Protein AF-A0A353PS75-F1 (afdb_monomer)

Secondary structure (DSSP, 8-state):
-----TTS-----EEEEE--S--TT--EEEEEEEEE-S--TTHHHHHHHHHHTTEEEEEEEESSS--TTHHHHHHH-TTEEEEEESS---HHHHHHHH--

Radius of gyration: 14.74 Å; Cα contacts (8 Å, |Δi|>4): 168; chains: 1; bounding box: 24×34×49 Å

Nearest PDB structures (foldseek):
  5da8-assembly1_B  TM=5.024E-01  e=3.577E-01  Chlorobaculum tepidum TLS
  5da8-assembly2_a  TM=4.560E-01  e=2.415E-01  Chlorobaculum tepidum TLS
  5da8-assembly2_U  TM=4.887E-01  e=3.540E+00  Chlorobaculum tepidum TLS
  2mu1-assembly1_A  TM=4.709E-01  e=4.912E+00  Streptococcus pneumoniae TIGR4
  7k3z-assembly1_B  TM=4.232E-01  e=4.601E+00  Plasmodium falciparum 3D7

pLDDT: mean 85.32, std 13.51, range [41.12, 96.06]

Structure (mmCIF, N/CA/C/O backbone):
data_AF-A0A353PS75-F1
#
_entry.id   AF-A0A353PS75-F1
#
loop_
_atom_site.group_PDB
_atom_site.id
_atom_site.type_symbol
_atom_site.label_atom_id
_atom_site.label_alt_id
_atom_site.label_comp_id
_atom_site.label_asym_id
_atom_site.label_entity_id
_atom_site.label_seq_id
_atom_site.pdbx_PDB_ins_code
_atom_site.Cartn_x
_atom_site.Cartn_y
_atom_site.Cartn_z
_atom_site.occupancy
_atom_site.B_iso_or_equiv
_atom_site.auth_seq_id
_atom_site.auth_comp_id
_atom_site.auth_asym_id
_atom_site.auth_atom_id
_atom_site.pdbx_PDB_model_num
ATOM 1 N N . MET A 1 1 ? 6.303 18.926 -34.831 1.00 41.12 1 MET A N 1
ATOM 2 C CA . MET A 1 1 ? 6.982 18.300 -33.675 1.00 41.12 1 MET A CA 1
ATOM 3 C C . MET A 1 1 ? 6.342 18.891 -32.424 1.00 41.12 1 MET A C 1
ATOM 5 O O . MET A 1 1 ? 6.395 20.103 -32.278 1.00 41.12 1 MET A O 1
ATOM 9 N N . SER A 1 2 ? 5.613 18.100 -31.630 1.00 48.94 2 SER A N 1
ATOM 10 C CA . SER A 1 2 ? 4.897 18.601 -30.441 1.00 48.94 2 SER A CA 1
ATOM 11 C C . SER A 1 2 ? 5.875 18.781 -29.277 1.00 48.94 2 SER A C 1
ATOM 13 O O . SER A 1 2 ? 6.627 17.859 -28.977 1.00 48.94 2 SER A O 1
ATOM 15 N N . THR A 1 3 ? 5.876 19.950 -28.634 1.00 59.06 3 THR A N 1
ATOM 16 C CA . THR A 1 3 ? 6.781 20.337 -27.532 1.00 59.06 3 THR A CA 1
ATOM 17 C C . THR A 1 3 ? 6.165 20.084 -26.158 1.00 59.06 3 THR A C 1
ATOM 19 O O . THR A 1 3 ? 6.374 20.860 -25.226 1.00 59.06 3 THR A O 1
ATOM 22 N N . THR A 1 4 ? 5.344 19.044 -26.017 1.00 60.59 4 THR A N 1
ATOM 23 C CA . THR A 1 4 ? 4.776 18.708 -24.712 1.00 60.59 4 THR A CA 1
ATOM 24 C C . THR A 1 4 ? 5.913 18.217 -23.812 1.00 60.59 4 THR A C 1
ATOM 26 O O . THR A 1 4 ? 6.577 17.241 -24.169 1.00 60.59 4 THR A O 1
ATOM 29 N N . PRO A 1 5 ? 6.183 18.873 -22.669 1.00 47.19 5 PRO A N 1
ATOM 30 C CA . PRO A 1 5 ? 7.197 18.405 -21.737 1.00 47.19 5 PRO A CA 1
ATOM 31 C C . PRO A 1 5 ? 6.865 16.971 -21.316 1.00 47.19 5 PRO A C 1
ATOM 33 O O . PRO A 1 5 ? 5.729 16.690 -20.944 1.00 47.19 5 PRO A O 1
ATOM 36 N N . ILE A 1 6 ? 7.844 16.068 -21.342 1.00 52.38 6 ILE A N 1
ATOM 37 C CA . ILE A 1 6 ? 7.661 14.645 -20.985 1.00 52.38 6 ILE A CA 1
ATOM 38 C C . ILE A 1 6 ? 7.149 14.490 -19.534 1.0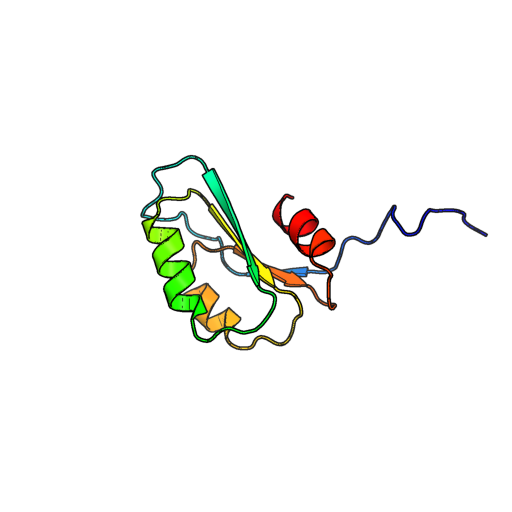0 52.38 6 ILE A C 1
ATOM 40 O O . ILE A 1 6 ? 6.519 13.503 -19.182 1.00 52.38 6 ILE A O 1
ATOM 44 N N . ILE A 1 7 ? 7.352 15.517 -18.702 1.00 50.41 7 ILE A N 1
ATOM 45 C CA . ILE A 1 7 ? 6.810 15.643 -17.339 1.00 50.41 7 ILE A CA 1
ATOM 46 C C . ILE A 1 7 ? 5.288 15.862 -17.275 1.00 50.41 7 ILE A C 1
ATOM 48 O O . ILE A 1 7 ? 4.716 15.774 -16.194 1.00 50.41 7 ILE A O 1
ATOM 52 N N . PHE A 1 8 ? 4.636 16.208 -18.389 1.00 49.56 8 PHE A N 1
ATOM 53 C CA . PHE A 1 8 ? 3.264 16.714 -18.386 1.00 49.56 8 PHE A CA 1
ATOM 54 C C . PHE A 1 8 ? 2.206 15.614 -18.506 1.00 49.56 8 PHE A C 1
ATOM 56 O O . PHE A 1 8 ? 1.071 15.832 -18.094 1.00 49.56 8 PHE A O 1
ATOM 63 N N . ASN A 1 9 ? 2.536 14.435 -19.046 1.00 58.47 9 ASN A N 1
ATOM 64 C CA . ASN A 1 9 ? 1.543 13.371 -19.158 1.00 58.47 9 ASN A CA 1
ATOM 65 C C . ASN A 1 9 ? 2.145 11.973 -19.339 1.00 58.47 9 ASN A C 1
ATOM 67 O O . ASN A 1 9 ? 2.375 11.529 -20.460 1.00 58.47 9 ASN A O 1
ATOM 71 N N . THR A 1 10 ? 2.286 11.254 -18.233 1.00 58.94 10 THR A N 1
ATOM 72 C CA . THR A 1 10 ? 2.234 9.788 -18.224 1.00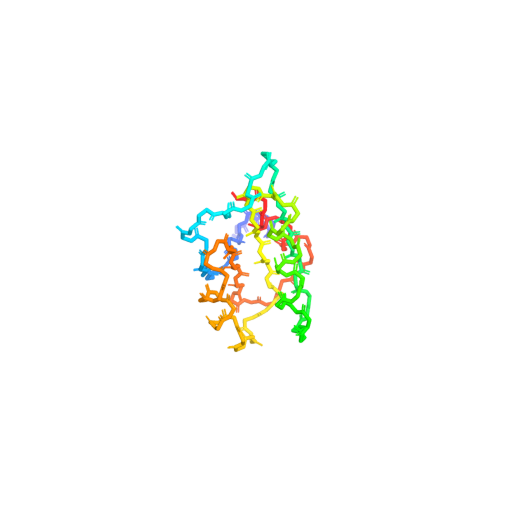 58.94 10 THR A CA 1
ATOM 73 C C . THR A 1 10 ? 1.556 9.383 -16.927 1.00 58.94 10 THR A C 1
ATOM 75 O O . THR A 1 10 ? 2.208 9.233 -15.891 1.00 58.94 10 THR A O 1
ATOM 78 N N . GLU A 1 11 ? 0.225 9.282 -16.943 1.00 75.00 11 GLU A N 1
ATOM 79 C CA . GLU A 1 11 ? -0.465 8.524 -15.905 1.00 75.00 11 GLU A CA 1
ATOM 80 C C . GLU A 1 11 ? 0.103 7.108 -15.917 1.00 75.00 11 GLU A C 1
ATOM 82 O O . GLU A 1 11 ? -0.070 6.358 -16.875 1.00 75.00 11 GLU A O 1
ATOM 87 N N . ILE A 1 12 ? 0.855 6.776 -14.872 1.00 81.00 12 ILE A N 1
ATOM 88 C CA . ILE A 1 12 ? 1.491 5.471 -14.756 1.00 81.00 12 ILE A CA 1
ATOM 89 C C . ILE A 1 12 ? 0.374 4.443 -14.617 1.00 81.00 12 ILE A C 1
ATOM 91 O O . ILE A 1 12 ? -0.368 4.448 -13.625 1.00 81.00 12 ILE A O 1
ATOM 95 N N . ALA A 1 13 ? 0.261 3.571 -15.617 1.00 86.88 13 ALA A N 1
ATOM 96 C CA . ALA A 1 13 ? -0.706 2.490 -15.615 1.00 86.88 13 ALA A CA 1
ATOM 97 C C . ALA A 1 13 ? -0.487 1.616 -14.375 1.00 86.88 13 ALA A C 1
ATOM 99 O O . ALA A 1 13 ? 0.632 1.193 -14.066 1.00 86.88 13 ALA A O 1
ATOM 100 N N . ARG A 1 14 ? -1.566 1.377 -13.630 1.00 89.75 14 ARG A N 1
ATOM 101 C CA . ARG A 1 14 ? -1.509 0.734 -12.318 1.00 89.75 14 ARG A CA 1
ATOM 102 C C . ARG A 1 14 ? -2.749 -0.105 -12.062 1.00 89.75 14 ARG A C 1
ATOM 104 O O . ARG A 1 14 ? -3.849 0.265 -12.464 1.00 89.75 14 ARG A O 1
ATOM 111 N N . THR A 1 15 ? -2.565 -1.186 -11.325 1.00 91.00 15 THR A N 1
ATOM 112 C CA . THR A 1 15 ? -3.641 -2.009 -10.780 1.00 91.00 15 THR A CA 1
ATOM 113 C C . THR A 1 15 ? -3.826 -1.656 -9.311 1.00 91.00 15 THR A C 1
ATOM 115 O O . THR A 1 15 ? -2.845 -1.481 -8.586 1.00 91.00 15 THR A O 1
ATOM 118 N N . ILE A 1 16 ? -5.076 -1.542 -8.867 1.00 91.88 16 ILE A N 1
ATOM 119 C CA . ILE A 1 16 ? -5.413 -1.334 -7.457 1.00 91.88 16 ILE A CA 1
ATOM 120 C C . ILE A 1 16 ? -6.125 -2.584 -6.949 1.00 91.88 16 ILE A C 1
ATOM 122 O O . ILE A 1 16 ? -7.088 -3.032 -7.567 1.00 91.88 16 ILE A O 1
ATOM 126 N N . VAL A 1 17 ? -5.653 -3.133 -5.831 1.00 91.69 17 VAL A N 1
ATOM 127 C CA . VAL A 1 17 ? -6.226 -4.324 -5.189 1.00 91.69 17 VAL A CA 1
ATOM 128 C C . VAL A 1 17 ? -6.440 -4.045 -3.701 1.00 91.69 17 VAL A C 1
ATOM 130 O O . VAL A 1 17 ? -5.626 -3.368 -3.073 1.00 91.69 17 VAL A O 1
ATOM 133 N N . GLY A 1 18 ? -7.527 -4.560 -3.125 1.00 91.38 18 GLY A N 1
ATOM 134 C CA . GLY A 1 18 ? -7.893 -4.307 -1.728 1.00 91.38 18 GLY A CA 1
ATOM 135 C C . GLY A 1 18 ? -8.421 -2.888 -1.485 1.00 91.38 18 GLY A C 1
ATOM 136 O O . GLY A 1 18 ? -8.775 -2.160 -2.413 1.00 91.38 18 GLY A O 1
ATOM 137 N N . GLY A 1 19 ? -8.502 -2.495 -0.215 1.00 90.81 19 GLY A N 1
ATOM 138 C CA . GLY A 1 19 ? -9.096 -1.227 0.215 1.00 90.81 19 GLY A CA 1
ATOM 139 C C . GLY A 1 19 ? -10.623 -1.191 0.099 1.00 90.81 19 GLY A C 1
ATOM 140 O O . GLY A 1 19 ? -11.196 -0.106 0.015 1.00 90.81 19 GLY A O 1
ATOM 141 N N . SER A 1 20 ? -11.274 -2.357 0.057 1.00 90.56 20 SER A N 1
ATOM 142 C CA . SER A 1 20 ? -12.736 -2.493 0.024 1.00 90.56 20 SER A CA 1
ATOM 143 C C . SER A 1 20 ? -13.371 -2.294 1.399 1.00 90.56 20 SER A C 1
ATOM 145 O O . SER A 1 20 ? -14.542 -1.935 1.497 1.00 90.56 20 SER A O 1
ATOM 147 N N . GLU A 1 21 ? -12.601 -2.517 2.463 1.00 93.88 21 GLU A N 1
ATOM 148 C CA . GLU A 1 21 ? -13.062 -2.424 3.844 1.00 93.88 21 GLU A CA 1
ATOM 149 C C . GLU A 1 21 ? -12.420 -1.247 4.582 1.00 93.88 21 GLU A C 1
ATOM 151 O O . GLU A 1 21 ? -11.353 -0.749 4.220 1.00 93.88 21 GLU A O 1
ATOM 156 N N . LYS A 1 22 ? -13.068 -0.798 5.658 1.00 93.62 22 LYS A N 1
ATOM 157 C CA . LYS A 1 22 ? -12.481 0.187 6.574 1.00 93.62 22 LYS A CA 1
ATOM 158 C C . LYS A 1 22 ? -11.552 -0.521 7.557 1.00 93.62 22 LYS A C 1
ATOM 160 O O . LYS A 1 22 ? -11.815 -1.657 7.939 1.00 93.62 22 LYS A O 1
ATOM 165 N N . ASN A 1 23 ? -10.494 0.155 8.008 1.00 94.75 23 ASN A N 1
ATOM 166 C CA . ASN A 1 23 ? -9.657 -0.389 9.077 1.00 94.75 23 ASN A CA 1
ATOM 167 C C . ASN A 1 23 ? -10.489 -0.504 10.376 1.00 94.75 23 ASN A C 1
ATOM 169 O O . ASN A 1 23 ? -10.942 0.528 10.878 1.00 94.75 23 ASN A O 1
ATOM 173 N N . PRO A 1 24 ? -10.672 -1.710 10.948 1.00 93.69 24 PRO A N 1
ATOM 174 C CA . PRO A 1 24 ? -11.469 -1.898 12.164 1.00 93.69 24 PRO A CA 1
ATOM 175 C C . PRO A 1 24 ? -10.869 -1.206 13.397 1.00 93.69 24 PRO A C 1
ATOM 177 O O . PRO A 1 24 ? -11.590 -0.905 14.341 1.00 93.69 24 PRO A O 1
ATOM 180 N N . TYR A 1 25 ? -9.565 -0.921 13.387 1.00 95.00 25 TYR A N 1
ATOM 181 C CA . TYR A 1 25 ? -8.865 -0.231 14.473 1.00 95.00 25 TYR A CA 1
ATOM 182 C C . TYR A 1 25 ? -8.773 1.290 14.266 1.00 95.00 25 TYR A C 1
ATOM 184 O O . TYR A 1 25 ? -8.098 1.974 15.039 1.00 95.00 25 TYR A O 1
ATOM 192 N N . ALA A 1 26 ? -9.394 1.832 13.210 1.00 94.25 26 ALA A N 1
ATOM 193 C CA . ALA A 1 26 ? -9.297 3.246 12.865 1.00 94.25 26 ALA A CA 1
ATOM 194 C C . ALA A 1 26 ? -9.751 4.146 14.027 1.00 94.25 26 ALA A C 1
ATOM 196 O O . ALA A 1 26 ? -10.913 4.145 14.423 1.00 94.25 26 ALA A O 1
ATOM 197 N N . SER A 1 27 ? -8.822 4.951 14.538 1.00 95.69 27 SER A N 1
ATOM 198 C CA . SER A 1 27 ? -9.057 5.936 15.604 1.00 95.69 27 SER A CA 1
ATOM 199 C C . SER A 1 27 ? -8.508 7.320 15.257 1.00 95.69 27 SER A C 1
ATOM 201 O O . SER A 1 27 ? -8.881 8.311 15.879 1.00 95.69 27 SER A O 1
ATOM 203 N N . LYS A 1 28 ? -7.639 7.408 14.243 1.00 93.44 28 LYS A N 1
ATOM 204 C CA . LYS A 1 28 ? -7.002 8.644 13.786 1.00 93.44 28 LYS A CA 1
ATOM 205 C C . LYS A 1 28 ? -7.472 8.960 12.366 1.00 93.44 28 LYS A C 1
ATOM 207 O O . LYS A 1 28 ? -7.384 8.073 11.516 1.00 93.44 28 LYS A O 1
ATOM 212 N N . PRO A 1 29 ? -7.872 10.205 12.056 1.00 94.19 29 PRO A N 1
ATOM 213 C CA . PRO A 1 29 ? -8.237 10.631 10.702 1.00 94.19 29 PRO A CA 1
ATOM 214 C C . PRO A 1 29 ? -6.985 10.879 9.838 1.00 94.19 29 PRO A C 1
ATOM 216 O O . PRO A 1 29 ? -6.828 11.925 9.218 1.00 94.19 29 PRO A O 1
ATOM 219 N N . ILE A 1 30 ? -6.036 9.942 9.863 1.00 94.31 30 ILE A N 1
ATOM 220 C CA . ILE A 1 30 ? -4.746 10.029 9.177 1.00 94.31 30 ILE A CA 1
ATOM 221 C C . ILE A 1 30 ? -4.604 8.796 8.293 1.00 94.31 30 ILE A C 1
ATOM 223 O O . ILE A 1 30 ? -4.902 7.679 8.724 1.00 94.31 30 ILE A O 1
ATOM 227 N N . SER A 1 31 ? -4.125 9.009 7.071 1.00 94.25 31 SER A N 1
ATOM 228 C CA . SER A 1 31 ? -3.762 7.938 6.146 1.00 94.25 31 SER A CA 1
ATOM 229 C C . SER A 1 31 ? -2.256 7.712 6.170 1.00 94.25 31 SER A C 1
ATOM 231 O O . SER A 1 31 ? -1.489 8.659 6.336 1.00 94.25 31 SER A O 1
ATOM 233 N N . VAL A 1 32 ? -1.826 6.468 5.984 1.00 95.56 32 VAL A N 1
ATOM 234 C CA . VAL A 1 32 ? -0.406 6.118 5.882 1.00 95.56 32 VAL A CA 1
ATOM 235 C C . VAL A 1 32 ? -0.092 5.579 4.493 1.00 95.56 32 VAL A C 1
ATOM 237 O O . VAL A 1 32 ? -0.826 4.752 3.950 1.00 95.56 32 VAL A O 1
ATOM 240 N N . LEU A 1 33 ? 1.021 6.052 3.937 1.00 95.69 33 LEU A N 1
ATOM 241 C CA . LEU A 1 33 ? 1.556 5.607 2.659 1.00 95.69 33 LEU A CA 1
ATOM 242 C C . LEU A 1 33 ? 2.808 4.754 2.892 1.00 95.69 33 LEU A C 1
ATOM 244 O O . LEU A 1 33 ? 3.840 5.249 3.343 1.00 95.69 33 LEU A O 1
ATOM 248 N N . LEU A 1 34 ? 2.719 3.466 2.572 1.00 93.81 34 LEU A N 1
ATOM 249 C CA . LEU A 1 34 ? 3.808 2.503 2.654 1.00 93.81 34 LEU A CA 1
ATOM 250 C C . LEU A 1 34 ? 4.465 2.338 1.279 1.00 93.81 34 LEU A C 1
ATOM 252 O O . LEU A 1 34 ? 3.862 1.812 0.346 1.00 93.81 34 LEU A O 1
ATOM 256 N N . LEU A 1 35 ? 5.729 2.744 1.160 1.00 92.62 35 LEU A N 1
ATOM 257 C CA . LEU A 1 35 ? 6.503 2.607 -0.076 1.00 92.62 35 LEU A CA 1
ATOM 258 C C . LEU A 1 35 ? 7.281 1.287 -0.077 1.00 92.62 35 LEU A C 1
ATOM 260 O O . LEU A 1 35 ? 8.324 1.150 0.568 1.00 92.62 35 LEU A O 1
ATOM 264 N N . SER A 1 36 ? 6.784 0.311 -0.828 1.00 88.69 36 SER A N 1
ATOM 265 C CA . SER A 1 36 ? 7.361 -1.028 -0.908 1.00 88.69 36 SER A CA 1
ATOM 266 C C . SER A 1 36 ? 8.387 -1.119 -2.033 1.00 88.69 36 SER A C 1
ATOM 268 O O . SER A 1 36 ? 8.059 -1.372 -3.191 1.00 88.69 36 SER A O 1
ATOM 270 N N . ARG A 1 37 ? 9.658 -0.897 -1.678 1.00 78.75 37 ARG A N 1
ATOM 271 C CA . ARG A 1 37 ? 10.796 -0.910 -2.617 1.00 78.75 37 ARG A CA 1
ATOM 272 C C . ARG A 1 37 ? 11.233 -2.317 -3.044 1.00 78.75 37 ARG A C 1
ATOM 274 O O . ARG A 1 37 ? 11.805 -2.465 -4.120 1.00 78.75 37 ARG A O 1
ATOM 281 N N . SER A 1 38 ? 10.974 -3.326 -2.216 1.00 70.44 38 SER A N 1
ATOM 282 C CA . SER A 1 38 ? 11.284 -4.737 -2.467 1.00 70.44 38 SER A CA 1
ATOM 283 C C . SER A 1 38 ? 10.236 -5.648 -1.818 1.00 70.44 38 SER A C 1
ATOM 285 O O . SER A 1 38 ? 9.540 -5.245 -0.880 1.00 70.44 38 SER A O 1
ATOM 287 N N . GLY A 1 39 ? 10.118 -6.882 -2.317 1.00 66.06 39 GLY A N 1
ATOM 288 C CA . GLY A 1 39 ? 9.330 -7.924 -1.661 1.00 66.06 39 GLY A CA 1
ATOM 289 C C . GLY A 1 39 ? 9.959 -8.266 -0.311 1.00 66.06 39 GLY A C 1
ATOM 290 O O . GLY A 1 39 ? 11.076 -8.771 -0.260 1.00 66.06 39 GLY A O 1
ATOM 291 N N . SER A 1 40 ? 9.265 -7.952 0.781 1.00 68.88 40 SER A N 1
ATOM 292 C CA . SER A 1 40 ? 9.708 -8.275 2.138 1.00 68.88 40 SER A CA 1
ATOM 293 C C . SER A 1 40 ? 8.817 -9.360 2.722 1.00 68.88 40 SER A C 1
ATOM 295 O O . SER A 1 40 ? 7.597 -9.192 2.776 1.00 68.88 40 SER A O 1
ATOM 297 N N . HIS A 1 41 ? 9.421 -10.434 3.234 1.00 73.81 41 HIS A N 1
ATOM 298 C CA . HIS A 1 41 ? 8.711 -11.453 4.016 1.00 73.81 41 HIS A CA 1
ATOM 299 C C . HIS A 1 41 ? 8.038 -10.869 5.266 1.00 73.81 41 HIS A C 1
ATOM 301 O O . HIS A 1 41 ? 7.094 -11.460 5.783 1.00 73.81 41 HIS A O 1
ATOM 307 N N . PHE A 1 42 ? 8.476 -9.689 5.722 1.00 82.12 42 PHE A N 1
ATOM 308 C CA . PHE A 1 42 ? 7.941 -9.039 6.917 1.00 82.12 42 PHE A CA 1
ATOM 309 C C . PHE A 1 42 ? 6.707 -8.164 6.666 1.00 82.12 42 PHE A C 1
ATOM 311 O O . PHE A 1 42 ? 6.157 -7.542 7.578 1.00 82.12 42 PHE A O 1
ATOM 318 N N . LYS A 1 43 ? 6.250 -8.098 5.413 1.00 88.31 43 LYS A N 1
ATOM 319 C CA . LYS A 1 43 ? 5.121 -7.260 5.008 1.00 88.31 43 LYS A CA 1
ATOM 320 C C . LYS A 1 43 ? 3.827 -7.550 5.785 1.00 88.31 43 LYS A C 1
ATOM 322 O O . LYS A 1 43 ? 3.208 -6.579 6.214 1.00 88.31 43 LYS A O 1
ATOM 327 N N . PRO A 1 44 ? 3.444 -8.812 6.073 1.00 91.31 44 PRO A N 1
ATOM 328 C C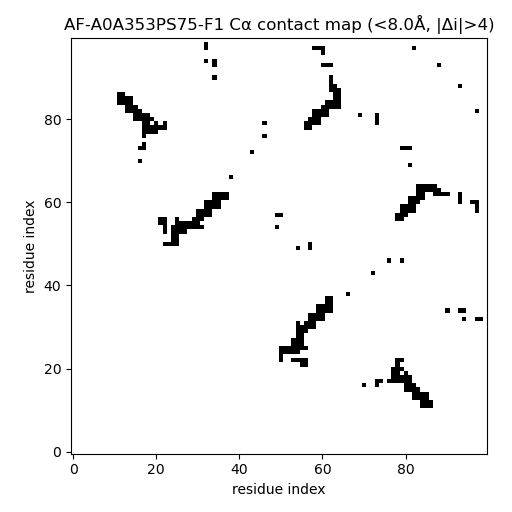A . PRO A 1 44 ? 2.285 -9.082 6.921 1.00 91.31 44 PRO A CA 1
ATOM 329 C C . PRO A 1 44 ? 2.390 -8.465 8.321 1.00 91.31 44 PRO A C 1
ATOM 331 O O . PRO A 1 44 ? 1.407 -7.912 8.804 1.00 91.31 44 PRO A O 1
ATOM 334 N N . GLN A 1 45 ? 3.560 -8.530 8.976 1.00 92.50 45 GLN A N 1
ATOM 335 C CA . GLN A 1 45 ? 3.708 -7.965 10.324 1.00 92.50 45 GLN A CA 1
ATOM 336 C C . GLN A 1 45 ? 3.680 -6.434 10.302 1.00 92.50 45 GLN A C 1
ATOM 338 O O . GLN A 1 45 ? 3.088 -5.824 11.188 1.00 92.50 45 GLN A O 1
ATOM 343 N N . ILE A 1 46 ? 4.268 -5.808 9.275 1.00 92.75 46 ILE A N 1
ATOM 344 C CA . ILE A 1 46 ? 4.209 -4.349 9.100 1.00 92.75 46 ILE A CA 1
ATOM 345 C C . ILE A 1 46 ? 2.758 -3.895 8.905 1.00 92.75 46 ILE A C 1
ATOM 347 O O . ILE A 1 46 ? 2.327 -2.943 9.550 1.00 92.75 46 ILE A O 1
ATOM 351 N N . LEU A 1 47 ? 1.992 -4.573 8.046 1.00 94.19 47 LEU A N 1
ATOM 352 C CA . LEU A 1 47 ? 0.592 -4.221 7.800 1.00 94.19 47 LEU A CA 1
ATOM 353 C C . LEU A 1 47 ? -0.276 -4.406 9.048 1.00 94.19 47 LEU A C 1
ATOM 355 O O . LEU A 1 47 ? -1.075 -3.527 9.360 1.00 94.19 47 LEU A O 1
ATOM 359 N N . ASP A 1 48 ? -0.079 -5.490 9.799 1.00 95.00 48 ASP A N 1
ATOM 360 C CA . ASP A 1 48 ? -0.767 -5.715 11.075 1.00 95.00 48 ASP A CA 1
ATOM 361 C C . ASP A 1 48 ? -0.462 -4.606 12.098 1.00 95.00 48 ASP A C 1
ATOM 363 O O . ASP A 1 48 ? -1.376 -4.047 12.710 1.00 95.00 48 ASP A O 1
ATOM 367 N N . ALA A 1 49 ? 0.809 -4.208 12.220 1.00 95.25 49 ALA A N 1
ATOM 368 C CA . ALA A 1 49 ? 1.218 -3.106 13.086 1.00 95.25 49 ALA A CA 1
ATOM 369 C C . ALA A 1 49 ? 0.616 -1.759 12.647 1.00 95.25 49 ALA A C 1
ATOM 371 O O . ALA A 1 49 ? 0.148 -0.985 13.486 1.00 95.25 49 ALA A O 1
ATOM 372 N N . LEU A 1 50 ? 0.581 -1.474 11.340 1.00 95.12 50 LEU A N 1
ATOM 373 C CA . LEU A 1 50 ? -0.033 -0.257 10.801 1.00 95.12 50 LEU A CA 1
ATOM 374 C C . LEU A 1 50 ? -1.547 -0.231 11.036 1.00 95.12 50 LEU A C 1
ATOM 376 O O . LEU A 1 50 ? -2.071 0.803 11.448 1.00 95.12 50 LEU A O 1
ATOM 380 N N . MET A 1 51 ? -2.246 -1.355 10.851 1.00 94.50 51 MET A N 1
ATOM 381 C CA . MET A 1 51 ? -3.674 -1.451 11.170 1.00 94.50 51 MET A CA 1
ATOM 382 C C . MET A 1 51 ? -3.927 -1.120 12.637 1.00 94.50 51 MET A C 1
ATOM 384 O O . MET A 1 51 ? -4.681 -0.192 12.931 1.00 94.50 51 MET A O 1
ATOM 388 N N . LYS A 1 52 ? -3.231 -1.808 13.549 1.00 95.56 52 LYS A N 1
ATOM 389 C CA . LYS A 1 52 ? -3.364 -1.626 15.004 1.00 95.56 52 LYS A CA 1
ATOM 390 C C . LYS A 1 52 ? -2.944 -0.237 15.489 1.00 95.56 52 LYS A C 1
ATOM 392 O O . LYS A 1 52 ? -3.413 0.210 16.530 1.00 95.56 52 LYS A O 1
ATOM 397 N N . SER A 1 53 ? -2.117 0.480 14.726 1.00 95.69 53 SER A N 1
ATOM 398 C CA . SER A 1 53 ? -1.735 1.872 15.019 1.00 95.69 53 SER A CA 1
ATOM 399 C C . SER A 1 53 ? -2.886 2.875 14.844 1.00 95.69 53 SER A C 1
ATOM 401 O O . SER A 1 53 ? -2.767 4.034 15.268 1.00 95.69 53 SER A O 1
ATOM 403 N N . GLY A 1 54 ? -3.993 2.438 14.235 1.00 95.06 54 GLY A N 1
ATOM 404 C CA . GLY A 1 54 ? -5.262 3.155 14.190 1.00 95.06 54 GLY A CA 1
ATOM 405 C C . GLY A 1 54 ? -5.408 4.172 13.063 1.00 95.06 54 GLY A C 1
ATOM 406 O O . GLY A 1 54 ? -6.231 5.080 13.175 1.00 95.06 54 GLY A O 1
ATOM 407 N N . PHE A 1 55 ? -4.630 4.041 11.986 1.00 95.94 55 PHE A N 1
ATOM 408 C CA . PHE A 1 55 ? -4.781 4.869 10.785 1.00 95.94 55 PHE A CA 1
ATOM 409 C C . PHE A 1 55 ? -6.114 4.590 10.079 1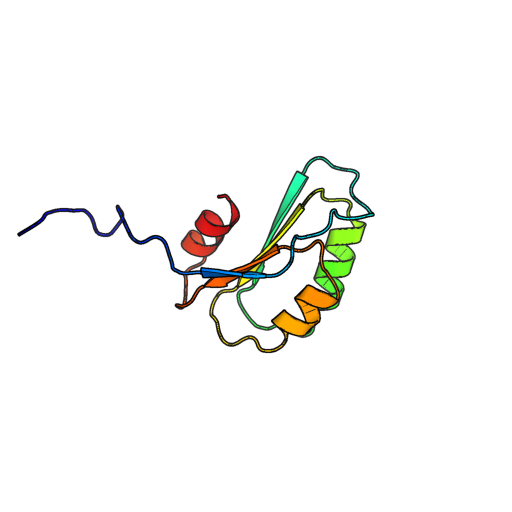.00 95.94 55 PHE A C 1
ATOM 411 O O . PHE A 1 55 ? -6.551 3.443 9.998 1.00 95.94 55 PHE A O 1
ATOM 418 N N . GLN A 1 56 ? -6.747 5.631 9.539 1.00 94.81 56 GLN A N 1
ATOM 419 C CA . GLN A 1 56 ? -8.024 5.515 8.833 1.00 94.81 56 GLN A CA 1
ATOM 420 C C . GLN A 1 56 ? -7.887 4.754 7.512 1.00 94.81 56 GLN A C 1
ATOM 422 O O . GLN A 1 56 ? -8.775 3.986 7.147 1.00 94.81 56 GLN A O 1
ATOM 427 N N . SER A 1 57 ? -6.781 4.974 6.804 1.00 93.81 57 SER A N 1
ATOM 428 C CA . SER A 1 57 ? -6.488 4.349 5.517 1.00 93.81 57 SER A CA 1
ATOM 429 C C . SER A 1 57 ? -5.016 3.972 5.442 1.00 93.81 57 SER A C 1
ATOM 431 O O . SER A 1 57 ? -4.146 4.681 5.955 1.00 93.81 57 SER A O 1
ATOM 433 N N . ILE A 1 58 ? -4.740 2.843 4.801 1.00 96.06 58 ILE A N 1
ATOM 434 C CA . ILE A 1 58 ? -3.396 2.321 4.587 1.00 96.06 58 ILE A CA 1
ATOM 435 C C . ILE A 1 58 ? -3.259 2.068 3.092 1.00 96.06 58 ILE A C 1
ATOM 437 O O . ILE A 1 58 ? -4.000 1.268 2.520 1.00 96.06 58 ILE A O 1
ATOM 441 N N . VAL A 1 59 ? -2.307 2.748 2.462 1.00 95.81 59 VAL A N 1
ATOM 442 C CA . VAL A 1 59 ? -2.003 2.601 1.039 1.00 95.81 59 VAL A CA 1
ATOM 443 C C . VAL A 1 59 ? -0.598 2.028 0.908 1.00 95.81 59 VAL A C 1
ATOM 445 O O . VAL A 1 59 ? 0.354 2.620 1.403 1.00 95.81 59 VAL A O 1
ATOM 448 N N . SER A 1 60 ? -0.451 0.881 0.251 1.00 94.19 60 SER A N 1
ATOM 449 C CA . SER A 1 60 ? 0.848 0.292 -0.091 1.00 94.19 60 SER A CA 1
ATOM 450 C C . SER A 1 60 ? 1.117 0.503 -1.572 1.00 94.19 60 SER A C 1
ATOM 452 O O . SER A 1 60 ? 0.345 0.033 -2.401 1.00 94.19 60 SER A O 1
ATOM 454 N N . VAL A 1 61 ? 2.211 1.178 -1.915 1.00 93.50 61 VAL A N 1
ATOM 455 C CA . VAL A 1 61 ? 2.645 1.353 -3.307 1.00 93.50 61 VAL A CA 1
ATOM 456 C C . VAL A 1 61 ? 3.835 0.448 -3.568 1.00 93.50 61 VAL A C 1
ATOM 458 O O . VAL A 1 61 ? 4.849 0.532 -2.873 1.00 93.50 61 VAL A O 1
ATOM 461 N N . GLU A 1 62 ? 3.713 -0.417 -4.566 1.00 90.94 62 GLU A N 1
ATOM 462 C CA . GLU A 1 62 ? 4.782 -1.315 -4.994 1.00 90.94 62 GLU A CA 1
ATOM 463 C C . GLU A 1 62 ? 5.695 -0.640 -6.014 1.00 90.94 62 GLU A C 1
ATOM 465 O O . GLU A 1 62 ? 5.270 0.229 -6.772 1.00 90.94 62 GLU A O 1
ATOM 470 N N . LYS A 1 63 ? 6.962 -1.055 -6.049 1.00 86.81 63 LYS A N 1
ATOM 471 C CA . LYS A 1 63 ? 7.936 -0.538 -7.015 1.00 86.81 63 LYS A CA 1
ATOM 472 C C . LYS A 1 63 ? 7.774 -1.136 -8.422 1.00 86.81 63 LYS A C 1
ATOM 474 O O . LYS A 1 63 ? 8.071 -0.454 -9.396 1.00 86.81 63 LYS A O 1
ATOM 479 N N . PHE A 1 64 ? 7.349 -2.396 -8.533 1.00 80.94 64 PHE A N 1
ATOM 480 C CA . PHE A 1 64 ? 7.152 -3.107 -9.806 1.00 80.94 64 PHE A CA 1
ATOM 481 C C . PHE A 1 64 ? 6.183 -4.294 -9.643 1.00 80.94 64 PHE A C 1
ATOM 483 O O . PHE A 1 64 ? 5.908 -4.741 -8.530 1.00 80.94 64 PHE A O 1
ATOM 490 N N . SER A 1 65 ? 5.688 -4.823 -10.765 1.00 66.38 65 SER A N 1
ATOM 491 C CA . SER A 1 65 ? 4.558 -5.766 -10.851 1.00 66.38 65 SER A CA 1
ATOM 492 C C . SER A 1 65 ? 4.817 -7.212 -10.393 1.00 66.38 65 SER A C 1
ATOM 494 O O . SER A 1 65 ? 3.870 -7.950 -10.130 1.00 66.38 65 SER A O 1
ATOM 496 N N . LYS A 1 66 ? 6.075 -7.655 -10.274 1.00 65.88 66 LYS A N 1
ATOM 497 C CA . LYS A 1 66 ? 6.421 -9.059 -9.962 1.00 65.88 66 LYS A CA 1
ATOM 498 C C . LYS A 1 66 ? 6.406 -9.361 -8.459 1.00 65.88 66 LYS A C 1
ATOM 500 O O . LYS A 1 66 ? 7.440 -9.697 -7.885 1.00 65.88 66 LYS A O 1
ATOM 505 N N . ASN A 1 67 ? 5.243 -9.271 -7.818 1.00 66.75 67 ASN A N 1
ATOM 506 C CA . ASN A 1 67 ? 5.090 -9.666 -6.417 1.00 66.75 67 ASN A CA 1
ATOM 507 C C . ASN A 1 67 ? 3.852 -10.559 -6.219 1.00 66.75 67 ASN A C 1
ATOM 509 O O . ASN A 1 67 ? 2.763 -10.087 -5.905 1.00 66.75 67 ASN A O 1
ATOM 513 N N . TYR A 1 68 ? 4.047 -11.869 -6.398 1.00 62.97 68 TYR A N 1
ATOM 514 C CA . TYR A 1 68 ? 2.996 -12.898 -6.338 1.00 62.97 68 TYR A CA 1
ATOM 515 C C . TYR A 1 68 ? 2.298 -13.015 -4.972 1.00 62.97 68 TYR A C 1
ATOM 517 O O . TYR A 1 68 ? 1.212 -13.575 -4.888 1.00 62.97 68 TYR A O 1
ATOM 525 N N . ALA A 1 69 ? 2.885 -12.471 -3.901 1.00 76.12 69 ALA A N 1
ATOM 526 C CA . ALA A 1 69 ? 2.289 -12.509 -2.565 1.00 76.12 69 ALA A CA 1
ATOM 527 C C . ALA A 1 69 ? 1.158 -11.479 -2.365 1.00 76.12 69 ALA A C 1
ATOM 529 O O . ALA A 1 69 ? 0.470 -11.512 -1.346 1.00 76.12 69 ALA A O 1
ATOM 530 N N . LEU A 1 70 ? 0.964 -10.537 -3.297 1.00 82.31 70 LEU A N 1
ATOM 531 C CA . LEU A 1 70 ? -0.004 -9.448 -3.127 1.00 82.31 70 LEU A CA 1
ATOM 532 C C . LEU A 1 70 ? -1.455 -9.916 -3.130 1.00 82.31 70 LEU A C 1
ATOM 534 O O . LEU A 1 70 ? -2.257 -9.357 -2.386 1.00 82.31 70 LEU A O 1
ATOM 538 N N . ASP A 1 71 ? -1.789 -10.953 -3.893 1.00 83.31 71 ASP A N 1
ATOM 539 C CA . ASP A 1 71 ? -3.151 -11.489 -3.903 1.00 83.31 71 ASP A CA 1
ATOM 540 C C . ASP A 1 71 ? -3.525 -12.059 -2.530 1.00 83.31 71 ASP A C 1
ATOM 542 O O . ASP A 1 71 ? -4.587 -11.741 -1.992 1.00 83.31 71 ASP A O 1
ATOM 546 N N . GLU A 1 72 ? -2.626 -12.823 -1.905 1.00 88.69 72 GLU A N 1
ATOM 547 C CA . GLU A 1 72 ? -2.824 -13.344 -0.549 1.00 88.69 72 GLU A CA 1
ATOM 548 C C . GLU A 1 72 ? -2.894 -12.210 0.485 1.00 88.69 72 GLU A C 1
ATOM 550 O O . GLU A 1 72 ? -3.794 -12.181 1.328 1.00 88.69 72 GLU A O 1
ATOM 555 N N . LEU A 1 73 ? -1.986 -11.232 0.390 1.00 90.00 73 LEU A N 1
ATOM 556 C CA . LEU A 1 73 ? -1.971 -10.070 1.279 1.00 90.00 73 LEU A CA 1
ATOM 557 C C . LEU A 1 73 ? -3.246 -9.234 1.158 1.00 90.00 73 LEU A C 1
ATOM 559 O O . LEU A 1 73 ? -3.776 -8.803 2.177 1.00 90.00 73 LEU A O 1
ATOM 563 N N . SER A 1 74 ? -3.763 -9.027 -0.052 1.00 90.81 74 SER A N 1
ATOM 564 C CA . SER A 1 74 ? -4.980 -8.243 -0.273 1.00 90.81 74 SER A CA 1
ATOM 565 C C . SER A 1 74 ? -6.222 -8.910 0.312 1.00 90.81 74 SER A C 1
ATOM 567 O O . SER A 1 74 ? -7.093 -8.224 0.839 1.00 90.81 74 SER A O 1
ATOM 569 N N . ARG A 1 75 ? -6.273 -10.249 0.303 1.00 91.62 75 ARG A N 1
ATOM 570 C CA . ARG A 1 75 ? -7.334 -11.024 0.961 1.00 91.62 75 ARG A CA 1
ATOM 571 C C . ARG A 1 75 ? -7.210 -10.994 2.479 1.00 91.62 75 ARG A C 1
ATOM 573 O O . ARG A 1 75 ? -8.217 -10.912 3.170 1.00 91.62 75 ARG A O 1
ATOM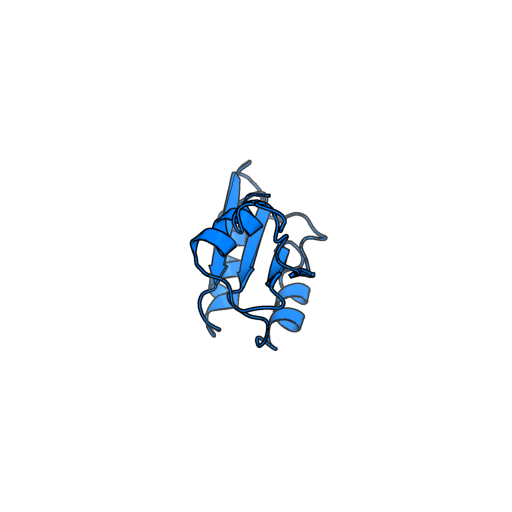 580 N N . ARG A 1 76 ? -5.983 -11.070 3.004 1.00 93.25 76 ARG A N 1
ATOM 581 C CA . ARG A 1 76 ? -5.720 -11.047 4.451 1.00 93.25 76 ARG A CA 1
ATOM 582 C C . ARG A 1 76 ? -5.905 -9.656 5.064 1.00 93.25 76 ARG A C 1
ATOM 584 O O . ARG A 1 76 ? -6.278 -9.550 6.228 1.00 93.25 76 ARG A O 1
ATOM 591 N N . PHE A 1 77 ? -5.630 -8.609 4.294 1.00 94.31 77 PHE A N 1
ATOM 592 C CA . PHE A 1 77 ? -5.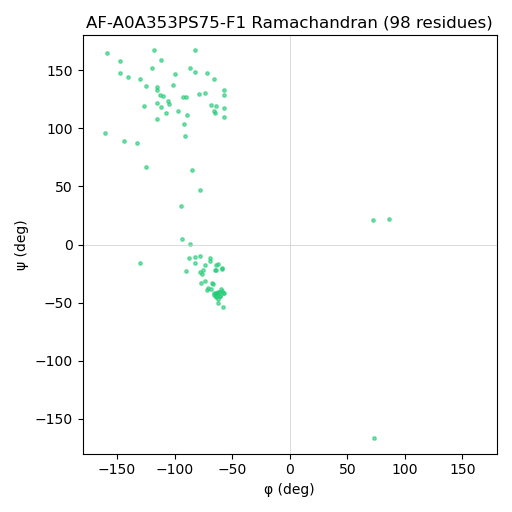700 -7.212 4.712 1.00 94.31 77 PHE A CA 1
ATOM 593 C C . PHE A 1 77 ? -6.618 -6.414 3.767 1.00 94.31 77 PHE A C 1
ATOM 595 O O . PHE A 1 77 ? -6.142 -5.522 3.061 1.00 94.31 77 PHE A O 1
ATOM 602 N N . PRO A 1 78 ? -7.935 -6.698 3.744 1.00 93.31 78 PRO A N 1
ATOM 603 C CA . PRO A 1 78 ? -8.877 -6.098 2.790 1.00 93.31 78 PRO A CA 1
ATOM 604 C C . PRO A 1 78 ? -9.041 -4.580 2.951 1.00 93.31 78 PRO A C 1
ATOM 606 O O . PRO A 1 78 ? -9.487 -3.904 2.025 1.00 93.31 78 PRO A O 1
ATOM 609 N N . CYS A 1 79 ? -8.651 -4.014 4.095 1.00 94.44 79 CYS A N 1
ATOM 610 C CA . CYS A 1 79 ? -8.643 -2.570 4.334 1.00 94.44 79 CYS A CA 1
ATOM 611 C C . CYS A 1 79 ? -7.403 -1.845 3.780 1.00 94.44 79 CYS A C 1
ATOM 613 O O . CYS A 1 79 ? -7.378 -0.615 3.729 1.00 94.44 79 CYS A O 1
ATOM 615 N N . VAL A 1 80 ? -6.374 -2.584 3.354 1.00 95.44 80 VAL A N 1
ATOM 616 C CA . VAL A 1 80 ? -5.156 -2.020 2.766 1.00 95.44 80 VAL A CA 1
ATOM 617 C C . VAL A 1 80 ? -5.340 -1.907 1.258 1.00 95.44 80 VAL A C 1
ATOM 619 O O . VAL A 1 80 ? -5.656 -2.885 0.583 1.00 95.44 80 VAL A O 1
ATOM 622 N N . ARG A 1 81 ? -5.106 -0.711 0.715 1.00 95.25 81 ARG A N 1
ATOM 623 C CA . ARG A 1 81 ? -5.117 -0.460 -0.728 1.00 95.25 81 ARG A CA 1
ATOM 624 C C . ARG A 1 81 ? -3.723 -0.692 -1.297 1.00 95.25 81 ARG A C 1
ATOM 626 O O . ARG A 1 81 ? -2.813 0.090 -1.036 1.00 95.25 81 ARG A O 1
ATOM 633 N N . PHE A 1 82 ? -3.558 -1.732 -2.100 1.00 93.38 82 PHE A N 1
ATOM 634 C CA . PHE A 1 82 ? -2.314 -2.023 -2.805 1.00 93.3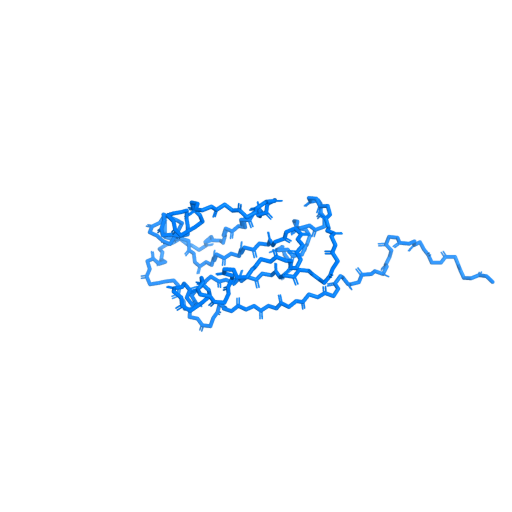8 82 PHE A CA 1
ATOM 635 C C . PHE A 1 82 ? -2.348 -1.393 -4.193 1.00 93.38 82 PHE A C 1
ATOM 637 O O . PHE A 1 82 ? -3.284 -1.625 -4.953 1.00 93.38 82 PHE A O 1
ATOM 644 N N . ILE A 1 83 ? -1.329 -0.605 -4.527 1.00 93.12 83 ILE A N 1
ATOM 645 C CA . ILE A 1 83 ? -1.148 0.004 -5.841 1.00 93.12 83 ILE A CA 1
ATOM 646 C C . ILE A 1 83 ? 0.066 -0.634 -6.506 1.00 93.12 83 ILE A C 1
ATOM 648 O O . ILE A 1 83 ? 1.189 -0.528 -6.012 1.00 93.12 83 ILE A O 1
ATOM 652 N N . ILE A 1 84 ? -0.177 -1.285 -7.638 1.00 91.56 84 ILE A N 1
ATOM 653 C CA . ILE A 1 84 ? 0.800 -2.082 -8.371 1.00 91.56 84 ILE A CA 1
ATOM 654 C C . ILE A 1 84 ? 1.026 -1.407 -9.726 1.00 91.56 84 ILE A C 1
ATOM 656 O O . ILE A 1 84 ? 0.127 -1.446 -10.569 1.00 91.56 84 ILE A O 1
ATOM 660 N N . PRO A 1 85 ? 2.177 -0.765 -9.961 1.00 90.75 85 PRO A N 1
ATOM 661 C CA . PRO A 1 85 ? 2.475 -0.178 -11.260 1.00 90.75 85 PRO A CA 1
ATOM 662 C C . PRO A 1 85 ? 2.756 -1.281 -12.290 1.00 90.75 85 PRO A C 1
ATOM 664 O O . PRO A 1 85 ? 3.287 -2.344 -11.956 1.00 90.75 85 PRO A O 1
ATOM 667 N N . GLN A 1 86 ? 2.393 -1.036 -13.550 1.00 88.00 86 GLN A N 1
ATOM 668 C CA . GLN A 1 86 ? 2.681 -1.958 -14.655 1.00 88.00 86 GLN A CA 1
ATOM 669 C C . GLN A 1 86 ? 4.153 -1.907 -15.097 1.00 88.00 86 GLN A C 1
ATOM 671 O O . GLN A 1 86 ? 4.667 -2.883 -15.641 1.00 88.00 86 GLN A O 1
ATOM 676 N N . GLU A 1 87 ? 4.839 -0.804 -14.801 1.00 86.44 87 GLU A N 1
ATOM 677 C CA . GLU A 1 87 ? 6.263 -0.571 -15.049 1.00 86.44 87 GLU A CA 1
ATOM 678 C C . GLU A 1 87 ? 7.034 -0.351 -13.736 1.00 86.44 87 GLU A C 1
ATOM 680 O O . GLU A 1 87 ? 6.439 -0.182 -12.670 1.00 86.44 87 GLU A O 1
ATOM 685 N N . GLU A 1 88 ? 8.368 -0.384 -13.789 1.00 87.94 88 GLU A N 1
ATOM 686 C CA . GLU A 1 88 ? 9.186 -0.015 -12.631 1.00 87.94 88 GLU A CA 1
ATOM 687 C C . GLU A 1 88 ? 9.158 1.503 -12.431 1.00 87.94 88 GLU A C 1
ATOM 689 O O . GLU A 1 88 ? 9.418 2.266 -13.359 1.00 87.94 88 GLU A O 1
ATOM 694 N N . ILE A 1 89 ? 8.878 1.936 -11.202 1.00 88.81 89 ILE A N 1
ATOM 695 C CA . ILE A 1 89 ? 8.759 3.355 -10.860 1.00 88.81 89 ILE A CA 1
ATOM 696 C C . ILE A 1 89 ? 9.777 3.788 -9.807 1.00 88.81 89 ILE A C 1
ATOM 698 O O . ILE A 1 89 ? 10.212 3.014 -8.949 1.00 88.81 89 ILE A O 1
ATOM 702 N N . ASN A 1 90 ? 10.152 5.064 -9.854 1.00 90.31 90 ASN A N 1
ATOM 703 C CA . ASN A 1 90 ? 11.020 5.679 -8.857 1.00 90.31 90 ASN A CA 1
ATOM 704 C C . ASN A 1 90 ? 10.240 6.121 -7.603 1.00 90.31 90 ASN A C 1
ATOM 706 O O . ASN A 1 90 ? 9.014 6.206 -7.597 1.00 90.31 90 ASN A O 1
ATOM 710 N N . ILE A 1 91 ? 10.960 6.451 -6.527 1.00 90.81 91 ILE A N 1
ATOM 711 C CA . ILE A 1 91 ? 10.363 6.823 -5.230 1.00 90.81 91 ILE A CA 1
ATOM 712 C C . ILE A 1 91 ? 9.430 8.040 -5.349 1.00 90.81 91 ILE A C 1
ATOM 714 O O . ILE A 1 91 ? 8.363 8.048 -4.739 1.00 90.81 91 ILE A O 1
ATOM 718 N N . GLY A 1 92 ? 9.796 9.048 -6.148 1.00 91.00 92 GLY A N 1
ATOM 719 C CA . GLY A 1 92 ? 8.960 10.231 -6.363 1.00 91.00 92 GLY A CA 1
ATOM 720 C C . GLY A 1 92 ? 7.640 9.882 -7.051 1.00 91.00 92 GLY A C 1
ATOM 721 O O . GLY A 1 92 ? 6.578 10.321 -6.619 1.00 91.00 92 GLY A O 1
ATOM 722 N N . GLN A 1 93 ? 7.686 9.012 -8.061 1.00 90.94 93 GLN A N 1
ATOM 723 C CA . GLN A 1 93 ? 6.491 8.478 -8.713 1.00 90.94 93 GLN A CA 1
ATOM 724 C C . GLN A 1 93 ? 5.630 7.664 -7.739 1.00 90.94 93 GLN A C 1
ATOM 726 O O . GLN A 1 93 ? 4.413 7.830 -7.741 1.00 90.94 93 GLN A O 1
ATOM 731 N N . MET A 1 94 ? 6.235 6.848 -6.866 1.00 92.12 94 MET A N 1
ATOM 732 C CA . MET A 1 94 ? 5.490 6.094 -5.848 1.00 92.12 94 MET A CA 1
ATOM 733 C C . MET A 1 94 ? 4.728 7.022 -4.889 1.00 92.12 94 MET A C 1
ATOM 735 O O . MET A 1 94 ? 3.557 6.781 -4.600 1.00 92.12 94 MET A O 1
ATOM 739 N N . ILE A 1 95 ? 5.375 8.098 -4.424 1.00 92.75 95 ILE A N 1
ATOM 740 C CA . ILE A 1 95 ? 4.751 9.110 -3.559 1.00 92.75 95 ILE A CA 1
ATOM 741 C C . ILE A 1 95 ? 3.598 9.794 -4.295 1.00 92.75 95 ILE A C 1
ATOM 743 O O . ILE A 1 95 ? 2.481 9.829 -3.786 1.00 92.75 95 ILE A O 1
ATOM 747 N N . ASN A 1 96 ? 3.844 10.274 -5.516 1.00 91.88 96 ASN A N 1
ATOM 748 C CA . ASN A 1 96 ? 2.836 10.967 -6.319 1.00 91.88 96 ASN A CA 1
ATOM 749 C C . ASN A 1 96 ? 1.613 10.084 -6.602 1.00 91.88 96 ASN A C 1
ATOM 751 O O . ASN A 1 96 ? 0.484 10.564 -6.589 1.00 91.88 96 ASN A O 1
ATOM 755 N N . ILE A 1 97 ? 1.825 8.787 -6.841 1.00 90.81 97 ILE A N 1
ATOM 756 C CA . ILE A 1 97 ? 0.756 7.809 -7.058 1.00 90.81 97 ILE A CA 1
ATOM 757 C C . ILE A 1 97 ? -0.098 7.612 -5.806 1.00 90.81 97 ILE A C 1
ATOM 759 O O . ILE A 1 97 ? -1.316 7.516 -5.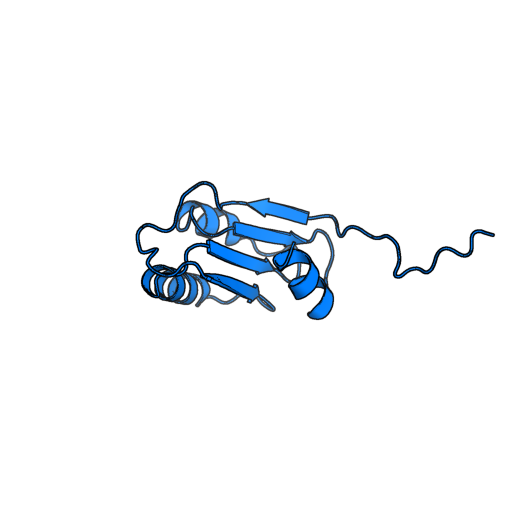941 1.00 90.81 97 ILE A O 1
ATOM 763 N N . GLY A 1 98 ? 0.533 7.508 -4.634 1.00 90.06 98 GLY A N 1
ATOM 764 C CA . GLY A 1 98 ? -0.138 7.204 -3.370 1.00 90.06 98 GLY A CA 1
ATOM 765 C C . GLY A 1 9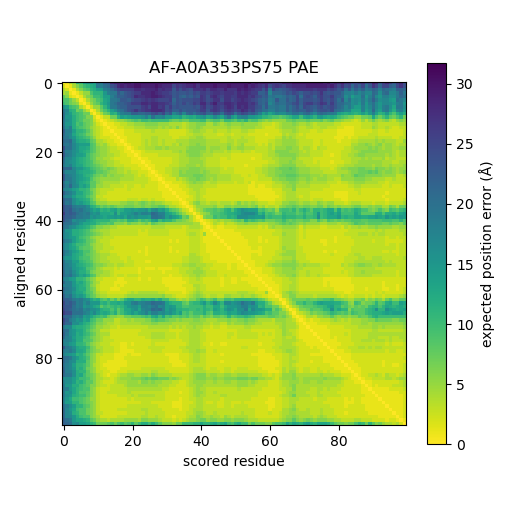8 ? -0.784 8.400 -2.672 1.00 90.06 98 GLY A C 1
ATOM 766 O O . GLY A 1 98 ? -1.603 8.200 -1.781 1.00 90.06 98 GLY A O 1
ATOM 767 N N . MET A 1 99 ? -0.415 9.621 -3.066 1.00 88.88 99 MET A N 1
ATOM 768 C CA . MET A 1 99 ? -1.019 10.869 -2.582 1.00 88.88 99 MET A CA 1
ATOM 769 C C . MET A 1 99 ? -2.256 11.304 -3.387 1.00 88.88 99 MET A C 1
ATOM 771 O O . MET A 1 99 ? -2.947 12.225 -2.960 1.00 88.88 99 MET A O 1
ATOM 775 N N . LYS A 1 100 ? -2.515 10.678 -4.544 1.00 73.06 100 LYS A N 1
ATOM 776 C CA . LYS A 1 100 ? -3.747 10.866 -5.328 1.00 73.06 100 LYS A CA 1
ATOM 777 C C . LYS A 1 100 ? -4.894 10.052 -4.733 1.00 73.06 100 LYS A C 1
ATOM 779 O O . LYS A 1 100 ? -6.004 10.612 -4.636 1.00 73.06 100 LYS A O 1
#

Sequence (100 aa):
MSTTPIIFNTEIARTIVGGSEKNPYASKPISVLLLSRSGSHFKPQILDALMKSGFQSIVSVEKFSKNYALDELSRRFPCVRFIIPQEEINIGQMINIGMK

Solvent-accessible surface area (backbone atoms only — not comparable to full-atom values): 5892 Å² total; per-residue (Å²): 134,86,84,72,57,82,89,75,72,73,85,75,57,62,49,78,44,50,43,85,42,73,40,92,50,46,77,40,101,42,70,46,79,43,81,38,82,64,95,55,94,58,50,66,60,52,51,52,52,50,43,71,70,9,34,44,38,42,35,37,31,41,31,45,64,92,53,85,63,50,65,60,48,28,70,76,38,34,32,34,28,37,36,33,26,74,52,80,56,54,72,68,55,44,50,59,62,71,74,107

Mean predicted aligned error: 6.58 Å

Foldseek 3Di:
DDPDPPVRDDPFDKDKFAQPDWLPLADDAAEDEAEAADDDPCVVVVLVVVSNVRYGAYEYEYQAAPDPCVVVVCVVRRNYIYIHTNDGDDPVVSVVVRVD